Protein AF-A0A2R6MWX2-F1 (afdb_monomer)

Nearest PDB structures (foldseek):
  8dqm-assembly1_C  TM=8.377E-01  e=2.761E-06  Roseivivax halodurans
  7qsf-assembly1_CCC  TM=9.063E-01  e=1.628E-05  Escherichia coli
  7qtc-assembly1_CCC  TM=9.099E-01  e=1.727E-05  Escherichia coli
  7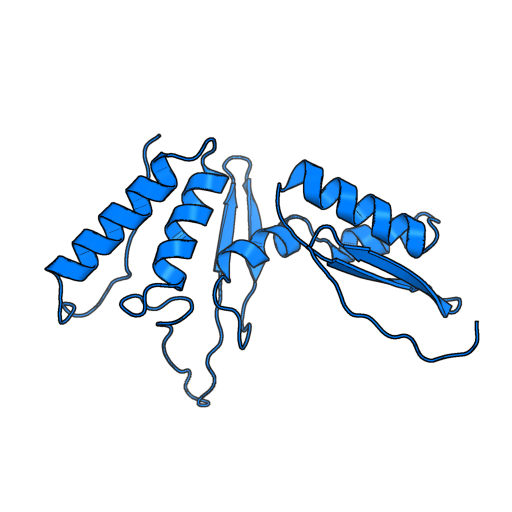r1g-assembly1_CCC  TM=9.013E-01  e=1.727E-05  Escherichia coli
  4pv3-assembly1_C  TM=5.998E-01  e=5.614E-06  Phaseolus vulgaris

Mean predicted aligned error: 6.17 Å

Secondary structure (DSSP, 8-state):
---------SSPPS-HHHHHHHHHHHHHHHHTSSSHHHHHHHHHHHHHH-TTSSSGGGPPPPTTS--EEEEEEE-TTS-EEEEEEEET-S-HHHHHHHHHHTHHHHHHHHHHTT--HHHHHHHHHHHHHHHH----EEEEE-TTS-EEEEESSS-------S--

Solvent-accessible surface area (backbone atoms only — not comparable to full-atom values): 9497 Å² total; per-residue (Å²): 114,91,64,88,86,80,80,79,86,78,77,86,61,98,54,60,63,62,57,50,52,49,53,49,51,20,36,49,58,9,34,75,43,94,43,74,65,54,15,51,48,48,21,50,46,47,43,14,67,33,61,90,22,76,30,33,68,25,43,68,70,41,98,87,72,49,59,53,31,64,24,64,48,72,48,98,88,70,54,56,19,52,45,66,75,36,64,90,44,47,59,33,62,64,51,10,56,50,46,49,65,34,51,69,61,52,28,51,46,36,37,74,76,66,38,54,29,39,55,16,19,40,56,43,44,53,48,44,34,73,77,64,73,56,76,54,71,45,78,34,78,41,96,86,66,46,61,16,58,32,60,73,50,99,74,83,91,84,88,88,87,81,85,130

Radius of gyration: 18.89 Å; Cα contacts (8 Å, |Δi|>4): 265; chains: 1; bounding box: 45×36×52 Å

Structure (mmCIF, N/CA/C/O backbone):
data_AF-A0A2R6MWX2-F1
#
_entry.id   AF-A0A2R6MWX2-F1
#
loop_
_atom_site.group_PDB
_atom_site.id
_atom_site.type_symbol
_atom_site.label_atom_id
_atom_site.label_alt_id
_atom_site.label_comp_id
_atom_site.label_asym_id
_atom_site.label_entity_id
_atom_site.label_seq_id
_atom_site.pdbx_PDB_ins_code
_atom_site.Cartn_x
_atom_site.Cartn_y
_atom_site.Cartn_z
_atom_site.occupancy
_atom_site.B_iso_or_equiv
_atom_site.auth_seq_id
_atom_site.auth_comp_id
_atom_site.auth_asym_id
_atom_site.auth_atom_id
_atom_site.pdbx_PDB_model_num
ATOM 1 N N . MET A 1 1 ? 0.604 15.544 -16.077 1.00 84.06 1 MET A N 1
ATOM 2 C CA . MET A 1 1 ? 1.488 15.435 -14.893 1.00 84.06 1 MET A CA 1
ATOM 3 C C . MET A 1 1 ? 2.867 14.972 -15.351 1.00 84.06 1 MET A C 1
ATOM 5 O O . MET A 1 1 ? 2.938 14.346 -16.399 1.00 84.06 1 ME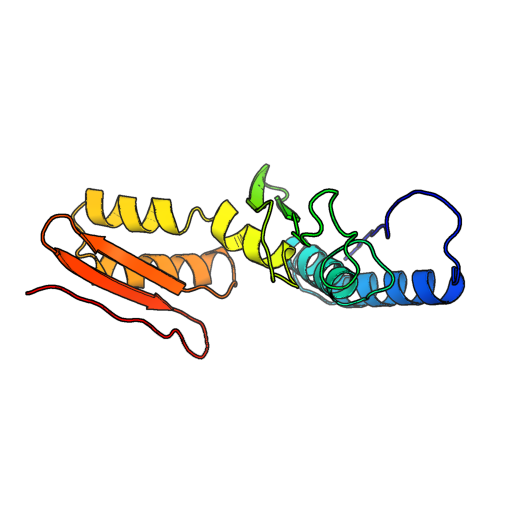T A O 1
ATOM 9 N N . HIS A 1 2 ? 3.946 15.269 -14.624 1.00 85.62 2 HIS A N 1
ATOM 10 C CA . HIS A 1 2 ? 5.258 14.668 -14.893 1.00 85.62 2 HIS A CA 1
ATOM 11 C C . HIS A 1 2 ? 5.516 13.537 -13.900 1.00 85.62 2 HIS A C 1
ATOM 13 O O . HIS A 1 2 ? 5.409 13.754 -12.696 1.00 85.62 2 HIS A O 1
ATOM 19 N N . VAL A 1 3 ? 5.860 12.353 -14.408 1.00 90.50 3 VAL A N 1
ATOM 20 C CA . VAL A 1 3 ? 6.182 11.169 -13.604 1.00 90.50 3 VAL A CA 1
ATOM 21 C C . VAL A 1 3 ? 7.563 10.674 -14.013 1.00 90.50 3 VAL A C 1
ATOM 23 O O . VAL A 1 3 ? 7.866 10.555 -15.199 1.00 90.50 3 VAL A O 1
ATOM 26 N N . LEU A 1 4 ? 8.408 10.409 -13.021 1.00 86.56 4 LEU A N 1
ATOM 27 C CA . LEU A 1 4 ? 9.739 9.841 -13.194 1.00 86.56 4 LEU A CA 1
ATOM 28 C C . LEU A 1 4 ? 9.801 8.539 -12.398 1.00 86.56 4 LEU A C 1
ATOM 30 O O . LEU A 1 4 ? 9.334 8.491 -11.264 1.00 86.56 4 LEU A O 1
ATOM 34 N N . ALA A 1 5 ? 10.386 7.499 -12.986 1.00 91.62 5 ALA A N 1
ATOM 35 C CA . ALA A 1 5 ? 10.541 6.196 -12.350 1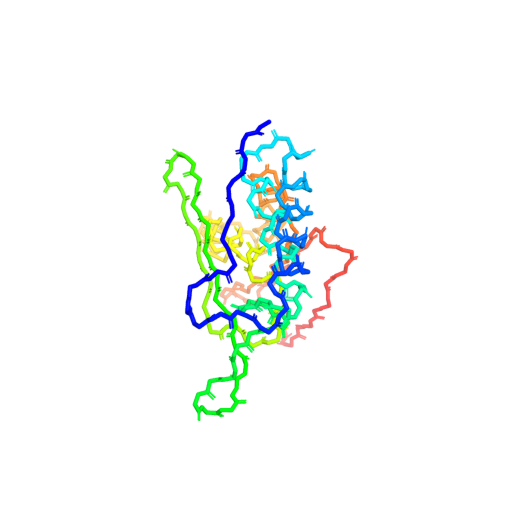.00 91.62 5 ALA A CA 1
ATOM 36 C C . ALA A 1 5 ? 11.927 5.616 -12.634 1.00 91.62 5 ALA A C 1
ATOM 38 O O . ALA A 1 5 ? 12.531 5.892 -13.674 1.00 91.62 5 ALA A O 1
ATOM 39 N N . HIS A 1 6 ? 12.407 4.768 -11.726 1.00 94.31 6 HIS A N 1
ATOM 40 C CA . HIS A 1 6 ? 13.595 3.952 -11.938 1.00 94.31 6 HIS A CA 1
ATOM 41 C C . HIS A 1 6 ? 13.260 2.471 -11.766 1.00 94.31 6 HIS A C 1
ATOM 43 O O . HIS A 1 6 ? 12.448 2.099 -10.927 1.00 94.31 6 HIS A O 1
ATOM 49 N N . GLY A 1 7 ? 13.960 1.607 -12.499 1.00 90.25 7 GLY A N 1
ATOM 50 C CA . GLY A 1 7 ? 13.864 0.153 -12.335 1.00 90.25 7 GLY A CA 1
ATOM 51 C C . GLY A 1 7 ? 14.916 -0.441 -11.392 1.00 90.25 7 GLY A C 1
ATOM 52 O O . GLY A 1 7 ? 15.101 -1.652 -11.409 1.00 90.25 7 GLY A O 1
ATOM 53 N N . GLY A 1 8 ? 15.664 0.387 -10.658 1.00 86.62 8 GLY A N 1
ATOM 54 C CA . GLY A 1 8 ? 16.831 -0.018 -9.867 1.00 86.62 8 GLY A CA 1
ATOM 55 C C . GLY A 1 8 ? 18.159 0.268 -10.577 1.00 86.62 8 GLY A C 1
ATOM 56 O O . GLY A 1 8 ? 18.180 0.700 -11.731 1.00 86.62 8 GLY A O 1
ATOM 57 N N . ALA A 1 9 ? 19.266 0.041 -9.872 1.00 86.19 9 ALA A N 1
ATOM 58 C CA . ALA A 1 9 ? 20.631 0.241 -10.357 1.00 86.19 9 ALA A CA 1
ATOM 59 C C . ALA A 1 9 ? 21.460 -1.038 -10.161 1.00 86.19 9 ALA A C 1
ATOM 61 O O . ALA A 1 9 ? 21.223 -1.787 -9.216 1.00 86.19 9 ALA A O 1
ATOM 62 N N . GLY A 1 10 ? 22.422 -1.292 -11.051 1.00 87.88 10 GLY A N 1
ATOM 63 C CA . GLY A 1 10 ? 23.264 -2.488 -11.009 1.00 87.88 10 GLY A CA 1
ATOM 64 C C . GLY A 1 10 ? 23.847 -2.838 -12.376 1.00 87.88 10 GLY A C 1
ATOM 65 O O . GLY A 1 10 ? 24.012 -1.964 -13.230 1.00 87.88 10 GLY A O 1
ATOM 66 N N . SER A 1 11 ? 24.152 -4.121 -12.572 1.00 85.25 11 SER A N 1
ATOM 67 C CA . SER A 1 11 ? 24.598 -4.668 -13.856 1.00 85.25 11 SER A CA 1
ATOM 68 C C . SER A 1 11 ? 23.595 -4.390 -14.976 1.00 85.25 11 SER A C 1
ATOM 70 O O . SER A 1 11 ? 22.403 -4.185 -14.735 1.00 85.25 11 SER A O 1
ATOM 72 N N . ALA A 1 12 ? 24.081 -4.403 -16.220 1.00 84.88 12 ALA A N 1
ATOM 73 C CA . ALA A 1 12 ? 23.209 -4.271 -17.378 1.00 84.88 12 ALA A CA 1
ATOM 74 C C . ALA A 1 12 ? 22.133 -5.374 -17.346 1.00 84.88 12 ALA A C 1
ATOM 76 O O . ALA A 1 12 ? 22.479 -6.539 -17.152 1.00 84.88 12 ALA A O 1
ATOM 77 N N . PRO A 1 13 ? 20.845 -5.029 -17.512 1.00 84.00 13 PRO A N 1
ATOM 78 C CA . PRO A 1 13 ? 19.789 -6.029 -17.539 1.00 84.00 13 PRO A CA 1
ATOM 79 C C . PRO A 1 13 ? 19.902 -6.866 -18.815 1.00 84.00 13 PRO A C 1
ATOM 81 O O . PRO A 1 13 ? 20.242 -6.326 -19.868 1.00 84.00 13 PRO A O 1
ATOM 84 N N . ASP A 1 14 ? 19.516 -8.138 -18.744 1.00 83.88 14 ASP A N 1
ATOM 85 C CA . ASP A 1 14 ? 19.553 -9.054 -19.895 1.00 83.88 14 ASP A CA 1
ATOM 86 C C . ASP A 1 14 ? 18.697 -8.555 -21.073 1.00 83.88 14 ASP A C 1
ATOM 88 O O . ASP A 1 14 ? 19.041 -8.741 -22.237 1.00 83.88 14 ASP A O 1
ATOM 92 N N . ASN A 1 15 ? 17.593 -7.861 -20.773 1.00 88.31 15 ASN A N 1
ATOM 93 C CA . ASN A 1 15 ? 16.642 -7.340 -21.757 1.00 88.31 15 ASN A CA 1
ATOM 94 C C . ASN A 1 15 ? 16.425 -5.823 -21.584 1.00 88.31 15 ASN A C 1
ATOM 96 O O . ASN A 1 15 ? 15.366 -5.381 -21.128 1.00 88.31 15 ASN A O 1
ATOM 100 N N . PRO A 1 16 ? 17.407 -4.976 -21.947 1.00 90.25 16 PRO A N 1
ATOM 101 C CA . PRO A 1 16 ? 17.369 -3.541 -21.652 1.00 90.25 16 PRO A CA 1
ATOM 102 C C . PRO A 1 16 ? 16.256 -2.796 -22.396 1.00 90.25 16 PRO A C 1
ATOM 104 O O . PRO A 1 16 ? 15.754 -1.786 -21.901 1.00 90.25 16 PRO A O 1
ATOM 107 N N . ARG A 1 17 ? 15.862 -3.283 -23.579 1.00 93.94 17 ARG A N 1
ATOM 108 C CA . ARG A 1 17 ? 14.789 -2.686 -24.381 1.00 93.94 17 ARG A CA 1
ATOM 109 C C . ARG A 1 17 ? 13.418 -2.921 -23.751 1.00 93.94 17 ARG A C 1
ATOM 111 O O . ARG A 1 17 ? 12.720 -1.944 -23.503 1.00 93.94 17 ARG A O 1
ATOM 118 N N . THR A 1 18 ? 13.074 -4.170 -23.431 1.00 94.06 18 THR A N 1
ATOM 119 C CA . THR A 1 18 ? 11.760 -4.500 -22.850 1.00 94.06 18 THR A CA 1
ATOM 120 C C . THR A 1 18 ? 11.602 -3.863 -21.472 1.00 94.06 18 THR A C 1
ATOM 122 O O . THR A 1 18 ? 10.583 -3.239 -21.203 1.00 94.06 18 THR A O 1
ATOM 125 N N . ARG A 1 19 ? 12.662 -3.872 -20.648 1.00 92.50 19 ARG A N 1
ATOM 126 C CA . ARG A 1 19 ? 12.665 -3.195 -19.341 1.00 92.50 19 ARG A CA 1
ATOM 127 C C . ARG A 1 19 ? 12.375 -1.695 -19.473 1.00 92.50 19 ARG A C 1
ATOM 129 O O . ARG A 1 19 ? 11.702 -1.103 -18.635 1.00 92.50 19 ARG A O 1
ATOM 136 N N . ARG A 1 20 ? 12.893 -1.056 -20.529 1.00 93.94 20 ARG A N 1
ATOM 137 C CA . ARG A 1 20 ? 12.658 0.369 -20.805 1.00 93.94 20 ARG A CA 1
ATOM 138 C C . ARG A 1 20 ? 11.259 0.636 -21.354 1.00 93.94 20 ARG A C 1
ATOM 140 O O . ARG A 1 20 ? 10.689 1.671 -21.025 1.00 93.94 20 ARG A O 1
ATOM 147 N N . GLU A 1 21 ? 10.725 -0.258 -22.180 1.00 96.56 21 GLU A N 1
ATOM 148 C CA . GLU A 1 21 ? 9.334 -0.210 -22.647 1.00 96.56 21 GLU A CA 1
ATOM 149 C C . GLU A 1 21 ? 8.362 -0.351 -21.463 1.00 96.56 21 GLU A C 1
ATOM 151 O O . GLU A 1 21 ? 7.451 0.464 -21.341 1.00 96.56 21 GLU A O 1
ATOM 156 N N . SER A 1 22 ? 8.630 -1.273 -20.533 1.00 95.88 22 SER A N 1
ATOM 157 C CA . SER A 1 22 ? 7.849 -1.441 -19.302 1.00 95.88 22 SER A CA 1
ATOM 158 C C . SER A 1 22 ? 7.896 -0.200 -18.396 1.00 95.88 22 SER A C 1
ATOM 160 O O . SER A 1 22 ? 6.854 0.332 -18.025 1.00 95.88 22 SER A O 1
ATOM 162 N N . LEU A 1 23 ? 9.078 0.390 -18.152 1.00 94.31 23 LEU A N 1
ATOM 163 C CA . LEU A 1 23 ? 9.180 1.664 -17.411 1.00 94.31 23 LEU A CA 1
ATOM 164 C C . LEU A 1 23 ? 8.364 2.795 -18.062 1.00 94.31 23 LEU A C 1
ATOM 166 O O . LEU A 1 23 ? 7.743 3.601 -17.368 1.00 94.31 23 LEU A O 1
ATOM 170 N N . ARG A 1 24 ? 8.348 2.865 -19.399 1.00 96.38 24 ARG A N 1
ATOM 171 C CA . ARG A 1 24 ? 7.528 3.847 -20.125 1.00 96.38 24 ARG A CA 1
ATOM 172 C C . ARG A 1 24 ? 6.040 3.577 -19.933 1.00 96.38 24 ARG A C 1
ATOM 174 O O . ARG A 1 24 ? 5.315 4.523 -19.652 1.00 96.38 24 ARG A O 1
ATOM 181 N N . ALA A 1 25 ? 5.606 2.323 -20.034 1.00 96.62 25 ALA A N 1
ATOM 182 C CA . ALA A 1 25 ? 4.219 1.941 -19.790 1.00 96.62 25 ALA A CA 1
ATOM 183 C C . ALA A 1 25 ? 3.784 2.270 -18.351 1.00 96.62 25 ALA A C 1
ATOM 185 O O . ALA A 1 25 ? 2.743 2.896 -18.164 1.00 96.62 25 ALA A O 1
ATOM 186 N N . ALA A 1 26 ? 4.618 1.956 -17.354 1.00 96.06 26 ALA A N 1
ATOM 187 C CA . ALA A 1 26 ? 4.368 2.268 -15.948 1.00 96.06 26 ALA A CA 1
ATOM 188 C C . ALA A 1 26 ? 4.185 3.777 -15.717 1.00 96.06 26 ALA A C 1
ATOM 190 O O . ALA A 1 26 ? 3.195 4.210 -15.132 1.00 96.06 26 ALA A O 1
ATOM 191 N N . THR A 1 27 ? 5.120 4.596 -16.214 1.00 93.62 27 THR A N 1
ATOM 192 C CA . THR A 1 27 ? 5.039 6.061 -16.061 1.00 93.62 27 THR A CA 1
ATOM 193 C C . THR A 1 27 ? 3.880 6.682 -16.837 1.00 93.62 27 THR A C 1
ATOM 195 O O . THR A 1 27 ? 3.306 7.655 -16.356 1.00 93.62 27 THR A O 1
ATOM 198 N N . ALA A 1 28 ? 3.507 6.130 -17.999 1.00 94.62 28 ALA A N 1
ATOM 199 C CA . ALA A 1 28 ? 2.327 6.563 -18.747 1.00 94.62 28 ALA A CA 1
ATOM 200 C C . ALA A 1 28 ? 1.041 6.273 -17.959 1.00 94.62 28 ALA A C 1
ATOM 202 O O . ALA A 1 28 ? 0.259 7.189 -17.723 1.00 94.62 28 ALA A O 1
ATOM 203 N N . ALA A 1 29 ? 0.892 5.046 -17.448 1.00 92.31 29 ALA A N 1
ATOM 204 C CA . ALA A 1 29 ? -0.236 4.670 -16.599 1.00 92.31 29 ALA A CA 1
ATOM 205 C C . ALA A 1 29 ? -0.339 5.562 -15.351 1.00 92.31 29 ALA A C 1
ATOM 207 O O . ALA A 1 29 ? -1.430 5.987 -14.984 1.00 92.31 29 ALA A O 1
ATOM 208 N N . GLY A 1 30 ? 0.793 5.901 -14.726 1.00 91.25 30 GLY A N 1
ATOM 209 C CA . GLY A 1 30 ? 0.834 6.859 -13.623 1.00 91.25 30 GLY A CA 1
ATOM 210 C C . GLY A 1 30 ? 0.451 8.284 -14.032 1.00 91.25 30 GLY A C 1
ATOM 211 O O . GLY A 1 30 ? -0.282 8.962 -13.313 1.00 91.25 30 GLY A O 1
ATOM 212 N N . ALA A 1 31 ? 0.926 8.757 -15.185 1.00 90.06 31 ALA A N 1
ATOM 213 C CA . ALA A 1 31 ? 0.681 10.116 -15.666 1.00 90.06 31 ALA A CA 1
ATOM 214 C C . ALA A 1 31 ? -0.790 10.379 -16.023 1.00 90.06 31 ALA A C 1
ATOM 216 O O . ALA A 1 31 ? -1.223 11.532 -15.933 1.00 90.06 31 ALA A O 1
ATOM 217 N N . ASP A 1 32 ? -1.528 9.324 -16.375 1.00 88.25 32 ASP A N 1
ATOM 218 C CA . ASP A 1 32 ? -2.962 9.353 -16.683 1.00 88.25 32 ASP A CA 1
ATOM 219 C C . ASP A 1 32 ? -3.853 9.393 -15.424 1.00 88.25 32 ASP A C 1
ATOM 221 O O . ASP A 1 32 ? -5.080 9.445 -15.517 1.00 88.25 32 ASP A O 1
ATOM 225 N N . THR A 1 33 ? -3.259 9.405 -14.227 1.00 85.19 33 THR A N 1
ATOM 226 C CA . THR A 1 33 ? -3.993 9.526 -12.959 1.00 85.19 33 THR A CA 1
ATOM 227 C C . THR A 1 33 ? -4.171 10.988 -12.512 1.00 85.19 33 THR A C 1
ATOM 229 O O . THR A 1 33 ? -3.527 11.915 -13.009 1.00 85.19 33 THR A O 1
ATOM 232 N N . GLY A 1 34 ? -5.067 11.218 -11.546 1.00 85.12 34 GLY A N 1
ATOM 233 C CA . GLY A 1 34 ? -5.488 12.566 -11.144 1.00 85.12 34 GLY A CA 1
ATOM 234 C C . GLY A 1 34 ? -4.577 13.292 -10.145 1.00 85.12 34 GLY A C 1
ATOM 235 O O . GLY A 1 34 ? -4.620 14.519 -10.075 1.00 85.12 34 GLY A O 1
ATOM 236 N N . THR A 1 35 ? -3.759 12.586 -9.353 1.00 88.12 35 THR A N 1
ATOM 237 C CA . THR A 1 35 ? -2.952 13.195 -8.271 1.00 88.12 35 THR A CA 1
ATOM 238 C C . THR A 1 35 ? -1.538 12.611 -8.195 1.00 88.12 35 THR A C 1
ATOM 240 O O . THR A 1 35 ? -1.363 11.440 -8.518 1.00 88.12 35 THR A O 1
ATOM 243 N N . PRO A 1 36 ? -0.517 13.354 -7.717 1.00 89.38 36 PRO A N 1
ATOM 244 C CA . PRO A 1 36 ? 0.848 12.826 -7.598 1.00 89.38 36 PRO A CA 1
ATOM 245 C C . PRO A 1 36 ? 0.937 11.512 -6.813 1.00 89.38 36 PRO A C 1
ATOM 247 O O . PRO A 1 36 ? 1.663 10.604 -7.204 1.00 89.38 36 PRO A O 1
ATOM 250 N N . LYS A 1 37 ? 0.148 11.380 -5.739 1.00 89.19 37 LYS A N 1
ATOM 251 C CA . LYS A 1 37 ? 0.046 10.138 -4.966 1.00 89.19 37 LYS A CA 1
ATOM 252 C C . LYS A 1 37 ? -0.455 8.984 -5.837 1.00 89.19 37 LYS A C 1
ATOM 254 O O . LYS A 1 37 ? 0.188 7.942 -5.893 1.00 89.19 37 LYS A O 1
ATOM 259 N N . THR A 1 38 ? -1.593 9.168 -6.509 1.00 90.62 38 THR A N 1
ATOM 260 C CA . THR A 1 38 ? -2.186 8.112 -7.349 1.00 90.62 38 THR A CA 1
ATOM 261 C C . THR A 1 38 ? -1.284 7.757 -8.530 1.00 90.62 38 THR A C 1
ATOM 263 O O . THR A 1 38 ? -1.174 6.581 -8.864 1.00 90.62 38 THR A O 1
ATOM 266 N N . ALA A 1 39 ? -0.537 8.726 -9.063 1.00 91.75 39 ALA A N 1
ATOM 267 C CA . ALA A 1 39 ? 0.442 8.507 -10.120 1.00 91.75 39 ALA A CA 1
ATOM 268 C C . ALA A 1 39 ? 1.611 7.631 -9.671 1.00 91.75 39 ALA A C 1
ATOM 270 O O . ALA A 1 39 ? 1.983 6.693 -10.379 1.00 91.75 39 ALA A O 1
ATOM 271 N N . VAL A 1 40 ? 2.181 7.913 -8.494 1.00 91.44 40 VAL A N 1
ATOM 272 C CA . VAL A 1 40 ? 3.265 7.106 -7.917 1.00 91.44 40 VAL A CA 1
ATOM 273 C C . VAL A 1 40 ? 2.776 5.691 -7.624 1.00 91.44 40 VAL A C 1
ATOM 275 O O . VAL A 1 40 ? 3.426 4.742 -8.052 1.00 91.44 40 VAL A O 1
ATOM 278 N N . VAL A 1 41 ? 1.616 5.541 -6.974 1.00 93.62 41 VAL A N 1
ATOM 279 C CA . VAL A 1 41 ? 1.038 4.222 -6.664 1.00 93.62 41 VAL A CA 1
ATOM 280 C C . VAL A 1 41 ? 0.814 3.417 -7.944 1.00 93.62 41 VAL A C 1
ATOM 282 O O . VAL A 1 41 ? 1.328 2.310 -8.054 1.00 93.62 41 VAL A O 1
ATOM 285 N N . ALA A 1 42 ? 0.132 3.976 -8.948 1.00 94.56 42 ALA A N 1
ATOM 286 C CA . ALA A 1 42 ? -0.124 3.281 -10.211 1.00 94.56 42 ALA A CA 1
ATOM 287 C C . ALA A 1 42 ? 1.171 2.894 -10.949 1.00 94.56 42 ALA A C 1
ATOM 289 O O . ALA A 1 42 ? 1.276 1.790 -11.482 1.00 94.56 42 ALA A O 1
ATOM 290 N N . THR A 1 43 ? 2.177 3.775 -10.935 1.00 95.94 43 THR A N 1
ATOM 291 C CA . THR A 1 43 ? 3.486 3.497 -11.544 1.00 95.94 43 THR A CA 1
ATOM 292 C C . THR A 1 43 ? 4.189 2.344 -10.835 1.00 95.94 43 THR A C 1
ATOM 294 O O . THR A 1 43 ? 4.659 1.421 -11.493 1.00 95.94 43 THR A O 1
ATOM 297 N N . VAL A 1 44 ? 4.267 2.375 -9.501 1.00 96.62 44 VAL A N 1
ATOM 298 C CA . VAL A 1 44 ? 4.983 1.359 -8.717 1.00 96.62 44 VAL A CA 1
ATOM 299 C C . VAL A 1 44 ? 4.264 0.017 -8.765 1.00 96.62 44 VAL A C 1
ATOM 301 O O . VAL A 1 44 ? 4.934 -0.992 -8.948 1.00 96.62 44 VAL A O 1
ATOM 304 N N . ARG A 1 45 ? 2.927 -0.008 -8.732 1.00 96.25 45 ARG A N 1
ATOM 305 C CA . ARG A 1 45 ? 2.155 -1.248 -8.899 1.00 96.25 45 ARG A CA 1
ATOM 306 C C . ARG A 1 45 ? 2.481 -1.983 -10.189 1.00 96.25 45 ARG A C 1
ATOM 308 O O . ARG A 1 45 ? 2.593 -3.202 -10.184 1.00 96.25 45 ARG A O 1
ATOM 315 N N . HIS A 1 46 ? 2.661 -1.244 -11.284 1.00 96.81 46 HIS A N 1
ATOM 316 C CA . HIS A 1 46 ? 3.087 -1.838 -12.548 1.00 96.81 46 HIS A CA 1
ATOM 317 C C . HIS A 1 46 ? 4.469 -2.496 -12.425 1.00 96.81 46 HIS A C 1
ATOM 319 O O . HIS A 1 46 ? 4.676 -3.586 -12.945 1.00 96.81 46 HIS A O 1
ATOM 325 N N . LEU A 1 47 ? 5.408 -1.852 -11.720 1.00 96.50 47 LEU A N 1
ATOM 326 C CA . LEU A 1 47 ? 6.746 -2.404 -11.490 1.00 96.50 47 LEU A CA 1
ATOM 327 C C . LEU A 1 47 ? 6.732 -3.600 -10.530 1.00 96.50 47 LEU A C 1
ATOM 329 O O . LEU A 1 47 ? 7.541 -4.501 -10.696 1.00 96.50 47 LEU A O 1
ATOM 333 N N . GLU A 1 48 ? 5.839 -3.611 -9.542 1.00 97.25 48 GLU A N 1
ATOM 334 C CA . GLU A 1 48 ? 5.667 -4.723 -8.600 1.00 97.25 48 GLU A CA 1
ATOM 335 C C . GLU A 1 48 ? 5.104 -5.979 -9.274 1.00 97.25 48 GLU A C 1
ATOM 337 O O . GLU A 1 48 ? 5.518 -7.083 -8.931 1.00 97.25 48 GLU A O 1
ATOM 342 N N . SER A 1 49 ? 4.201 -5.836 -10.247 1.00 97.56 49 SER A N 1
ATOM 343 C CA . SER A 1 49 ? 3.688 -6.980 -11.016 1.00 97.56 49 SER A CA 1
ATOM 344 C C . SER A 1 49 ? 4.647 -7.466 -12.101 1.00 97.56 49 SER A C 1
ATOM 346 O O . SER A 1 49 ? 4.539 -8.606 -12.553 1.00 97.56 49 SER A O 1
ATOM 348 N N . ASP A 1 50 ? 5.562 -6.615 -12.570 1.00 95.94 50 ASP A N 1
ATOM 349 C CA . ASP A 1 50 ? 6.479 -6.969 -13.648 1.00 95.94 50 ASP A CA 1
ATOM 350 C C . ASP A 1 50 ? 7.715 -7.714 -13.092 1.00 95.94 50 ASP A C 1
ATOM 352 O O . ASP A 1 50 ? 8.562 -7.112 -12.420 1.00 95.94 50 ASP A O 1
ATOM 356 N N . PRO A 1 51 ? 7.888 -9.013 -13.420 1.00 94.62 51 PRO A N 1
ATOM 357 C CA . PRO A 1 51 ? 8.973 -9.841 -12.891 1.00 94.62 51 PRO A CA 1
ATOM 358 C C . PRO A 1 51 ? 10.367 -9.376 -13.333 1.00 94.62 51 PRO A C 1
ATOM 360 O O . PRO A 1 51 ? 11.373 -9.879 -12.836 1.00 94.62 51 PRO A O 1
ATOM 363 N N . GLN A 1 52 ? 10.467 -8.436 -14.280 1.00 93.56 52 GLN A N 1
ATOM 364 C CA . GLN A 1 52 ? 11.742 -7.841 -14.655 1.00 93.56 52 GLN A CA 1
ATOM 365 C C . GLN A 1 52 ? 12.309 -6.935 -13.547 1.00 93.56 52 GLN A C 1
ATOM 367 O O . GLN A 1 52 ? 13.515 -6.665 -13.567 1.00 93.56 52 GLN A O 1
ATOM 372 N N . PHE A 1 53 ? 11.510 -6.447 -12.592 1.00 94.81 53 PHE A N 1
ATOM 373 C CA . PHE A 1 53 ? 11.972 -5.538 -11.538 1.00 94.81 53 PHE A CA 1
ATOM 374 C C . PHE A 1 53 ? 12.099 -6.224 -10.182 1.00 94.81 53 PHE A C 1
ATOM 376 O O . PHE A 1 53 ? 11.329 -7.105 -9.831 1.00 94.81 53 PHE A O 1
ATOM 383 N N . ASN A 1 54 ? 13.075 -5.773 -9.392 1.00 94.31 54 ASN A N 1
ATOM 384 C CA . ASN A 1 54 ? 13.292 -6.258 -8.031 1.00 94.31 54 ASN A CA 1
ATOM 385 C C . ASN A 1 54 ? 12.294 -5.602 -7.055 1.00 94.31 54 ASN A C 1
ATOM 387 O O . ASN A 1 54 ? 12.682 -4.788 -6.219 1.00 94.31 54 ASN A O 1
ATOM 391 N N . ALA A 1 55 ? 11.010 -5.892 -7.244 1.00 94.06 55 ALA A N 1
ATOM 392 C CA . ALA A 1 55 ? 9.874 -5.451 -6.441 1.00 94.06 55 ALA A CA 1
ATOM 393 C C . ALA A 1 55 ? 8.716 -6.442 -6.650 1.00 94.06 55 ALA A C 1
ATOM 395 O O . ALA A 1 55 ? 8.672 -7.099 -7.689 1.00 94.06 55 ALA A O 1
ATOM 396 N N . GLY A 1 56 ? 7.798 -6.554 -5.684 1.00 94.94 56 GLY A N 1
ATOM 397 C CA . GLY A 1 56 ? 6.623 -7.430 -5.789 1.00 94.94 56 GLY A CA 1
ATOM 398 C C . GLY A 1 56 ? 6.962 -8.849 -6.266 1.00 94.94 56 GLY A C 1
ATOM 399 O O . GLY A 1 56 ? 7.727 -9.558 -5.615 1.00 94.94 56 GLY A O 1
ATOM 400 N N . VAL A 1 57 ? 6.430 -9.245 -7.424 1.00 95.38 57 VAL A N 1
ATOM 401 C CA . VAL A 1 57 ? 6.624 -10.560 -8.064 1.00 95.38 57 VAL A CA 1
ATOM 402 C C . VAL A 1 57 ? 8.094 -10.864 -8.371 1.00 95.38 57 VAL A C 1
ATOM 404 O O . VAL A 1 57 ? 8.528 -12.005 -8.218 1.00 95.38 57 VAL A O 1
ATOM 407 N N . GLY A 1 58 ? 8.865 -9.871 -8.823 1.00 93.88 58 GLY A N 1
ATOM 408 C CA . GLY A 1 58 ? 10.257 -10.050 -9.256 1.00 93.88 58 GLY A CA 1
ATOM 409 C C . GLY A 1 58 ? 11.295 -9.852 -8.149 1.00 93.88 58 GLY A C 1
ATOM 410 O O . GLY A 1 58 ? 12.492 -9.753 -8.429 1.00 93.88 58 GLY A O 1
ATOM 411 N N . ILE A 1 59 ? 10.859 -9.748 -6.892 1.00 94.62 59 ILE A N 1
ATOM 412 C CA . ILE A 1 59 ? 11.748 -9.469 -5.768 1.00 94.62 59 ILE A CA 1
ATOM 413 C C . ILE A 1 59 ? 12.772 -10.588 -5.528 1.00 94.62 59 ILE A C 1
ATOM 415 O O . ILE A 1 59 ? 12.497 -11.782 -5.655 1.00 94.62 59 ILE A O 1
ATOM 419 N N . ALA A 1 60 ? 13.981 -10.187 -5.148 1.00 93.06 60 ALA A N 1
ATOM 420 C CA . ALA A 1 60 ? 15.060 -11.098 -4.820 1.00 93.06 60 ALA A CA 1
ATOM 421 C C . ALA A 1 60 ? 14.749 -11.916 -3.557 1.00 93.06 60 ALA A C 1
ATOM 423 O O . ALA A 1 60 ? 14.259 -11.402 -2.550 1.00 93.06 60 ALA A O 1
ATOM 424 N N . VAL A 1 61 ? 15.115 -13.196 -3.595 1.00 94.38 61 VAL A N 1
ATOM 425 C CA . VAL A 1 61 ? 15.034 -14.096 -2.441 1.00 94.38 61 VAL A CA 1
ATOM 426 C C . VAL A 1 61 ? 16.072 -13.678 -1.397 1.00 94.38 61 VAL A C 1
ATOM 428 O O . VAL A 1 61 ? 17.238 -13.450 -1.725 1.00 94.38 61 VAL A O 1
ATOM 431 N N . GLN A 1 62 ? 15.661 -13.579 -0.133 1.00 94.12 62 GLN A N 1
ATOM 432 C CA . GLN A 1 62 ? 16.563 -13.217 0.961 1.00 94.12 62 GLN A CA 1
ATOM 433 C C . GLN A 1 62 ? 17.422 -14.412 1.401 1.00 94.12 62 GLN A C 1
ATOM 435 O O . GLN A 1 62 ? 17.185 -15.552 1.008 1.00 94.12 62 GLN A O 1
ATOM 440 N N . SER A 1 63 ? 18.447 -14.166 2.222 1.00 95.25 63 SER A N 1
ATOM 441 C CA . SER A 1 63 ? 19.431 -15.189 2.619 1.00 95.25 63 SER A CA 1
ATOM 442 C C . SER A 1 63 ? 18.839 -16.387 3.368 1.00 95.25 63 SER A C 1
ATOM 444 O O . SER A 1 63 ? 19.443 -17.455 3.379 1.00 95.25 63 SER A O 1
ATOM 446 N N . ASP A 1 64 ? 17.667 -16.222 3.977 1.00 95.56 64 ASP A N 1
ATOM 447 C CA . ASP A 1 64 ? 16.908 -17.279 4.648 1.00 95.56 64 ASP A CA 1
ATOM 448 C C . ASP A 1 64 ? 15.932 -18.017 3.714 1.00 95.56 64 ASP A C 1
ATOM 450 O O . ASP A 1 64 ? 15.117 -18.813 4.174 1.00 95.56 64 ASP A O 1
ATOM 454 N N . GLY A 1 65 ? 15.984 -17.748 2.407 1.00 94.88 65 GLY A N 1
ATOM 455 C CA . GLY A 1 65 ? 15.111 -18.358 1.407 1.00 94.88 65 GLY A CA 1
ATOM 456 C C . GLY A 1 65 ? 13.703 -17.764 1.348 1.00 94.88 65 GLY A C 1
ATOM 457 O O . GLY A 1 65 ? 12.887 -18.236 0.560 1.00 94.88 65 GLY A O 1
ATOM 458 N N . THR A 1 66 ? 13.398 -16.741 2.151 1.00 93.69 66 THR A N 1
ATOM 459 C CA . THR A 1 66 ? 12.059 -16.142 2.195 1.00 93.69 66 THR A CA 1
ATOM 460 C C . THR A 1 66 ? 11.975 -14.928 1.274 1.00 93.69 66 THR A C 1
ATOM 462 O O . THR A 1 66 ? 12.894 -14.113 1.198 1.00 93.69 66 THR A O 1
ATOM 465 N N . ILE A 1 67 ? 10.843 -14.796 0.585 1.00 92.88 67 ILE A N 1
ATOM 466 C CA . ILE A 1 67 ? 10.484 -13.602 -0.180 1.00 92.88 67 ILE A CA 1
ATOM 467 C C . ILE A 1 67 ? 9.672 -12.677 0.724 1.00 92.88 67 ILE A C 1
ATOM 469 O O . ILE A 1 67 ? 8.623 -13.075 1.238 1.00 92.88 67 ILE A O 1
ATOM 473 N N . ARG A 1 68 ? 10.152 -11.446 0.915 1.00 94.69 68 ARG A N 1
ATOM 474 C CA . ARG A 1 68 ? 9.423 -10.395 1.628 1.00 94.69 68 ARG A CA 1
ATOM 475 C C . ARG A 1 68 ? 9.586 -9.065 0.914 1.00 94.69 68 ARG A C 1
ATOM 477 O O . ARG A 1 68 ? 10.692 -8.727 0.505 1.00 94.69 68 ARG A O 1
ATOM 484 N N . THR A 1 69 ? 8.496 -8.319 0.808 1.00 94.69 69 THR A N 1
ATOM 485 C CA . THR A 1 69 ? 8.467 -7.002 0.172 1.00 94.69 69 THR A CA 1
ATOM 486 C C . THR A 1 69 ? 8.480 -5.876 1.192 1.00 94.69 69 THR A C 1
ATOM 488 O O . THR A 1 69 ? 7.831 -5.968 2.240 1.00 94.69 69 THR A O 1
ATOM 491 N N . ASP A 1 70 ? 9.132 -4.784 0.803 1.00 93.81 70 ASP A N 1
ATOM 492 C CA . ASP A 1 70 ? 9.136 -3.514 1.512 1.00 93.81 70 ASP A CA 1
ATOM 493 C C . ASP A 1 70 ? 8.624 -2.424 0.569 1.00 93.81 70 ASP A C 1
ATOM 495 O O . ASP A 1 70 ? 8.970 -2.409 -0.614 1.00 93.81 70 ASP A O 1
ATOM 499 N N . ALA A 1 71 ? 7.844 -1.482 1.086 1.00 93.88 71 ALA A N 1
ATOM 500 C CA . ALA A 1 71 ? 7.490 -0.277 0.351 1.00 93.88 71 ALA A CA 1
ATOM 501 C C . ALA A 1 71 ? 7.229 0.889 1.296 1.00 93.88 71 ALA A C 1
ATOM 503 O O . ALA A 1 71 ? 6.837 0.714 2.450 1.00 93.88 71 ALA A O 1
ATOM 504 N N . GLY A 1 72 ? 7.410 2.098 0.776 1.00 91.94 72 GLY A N 1
ATOM 505 C CA . GLY A 1 72 ? 7.035 3.323 1.458 1.00 91.94 72 GLY A CA 1
ATOM 506 C C . GLY A 1 72 ? 6.622 4.401 0.472 1.00 91.94 72 GLY A C 1
ATOM 507 O O . GLY A 1 72 ? 7.046 4.405 -0.684 1.00 91.94 72 GLY A O 1
ATOM 508 N N . LEU A 1 73 ? 5.787 5.319 0.942 1.00 91.69 73 LEU A N 1
ATOM 509 C CA . LEU A 1 73 ? 5.298 6.452 0.174 1.00 91.69 73 LEU A CA 1
ATOM 510 C C . LEU A 1 73 ? 5.289 7.692 1.056 1.00 91.69 73 LEU A C 1
ATOM 512 O O . LEU A 1 73 ? 4.939 7.640 2.234 1.00 91.69 73 LEU A O 1
ATOM 516 N N . MET A 1 74 ? 5.658 8.817 0.454 1.00 88.12 74 MET A N 1
ATOM 517 C CA . MET A 1 74 ? 5.616 10.132 1.074 1.00 88.12 74 MET A CA 1
ATOM 518 C C . MET A 1 74 ? 4.869 11.095 0.155 1.00 88.12 74 MET A C 1
ATOM 520 O O . MET A 1 74 ? 5.104 11.126 -1.054 1.00 88.12 74 MET A O 1
ATOM 524 N N . THR A 1 75 ? 3.958 11.876 0.724 1.00 87.56 75 THR A N 1
ATOM 525 C CA . THR A 1 75 ? 3.217 12.925 0.023 1.00 87.56 75 THR A CA 1
ATOM 526 C C . THR A 1 75 ? 3.899 14.285 0.183 1.00 87.56 75 THR A C 1
ATOM 528 O O . THR A 1 75 ? 4.756 14.484 1.042 1.00 87.56 75 THR A O 1
ATOM 531 N N . GLY A 1 76 ? 3.543 15.243 -0.680 1.00 79.56 76 GLY A N 1
ATOM 532 C CA . GLY A 1 76 ? 4.197 16.560 -0.730 1.00 79.56 76 GLY A CA 1
ATOM 533 C C . GLY A 1 76 ? 3.981 17.443 0.506 1.00 79.56 76 GLY A C 1
ATOM 534 O O . GLY A 1 76 ? 4.687 18.429 0.675 1.00 79.56 76 GLY A O 1
ATOM 535 N N . ASP A 1 77 ? 3.032 17.085 1.369 1.00 84.06 77 ASP A N 1
ATOM 536 C CA . ASP A 1 77 ? 2.778 17.703 2.676 1.00 84.06 77 ASP A CA 1
ATOM 537 C C . ASP A 1 77 ? 3.659 17.125 3.802 1.00 84.06 77 ASP A C 1
ATOM 539 O O . ASP A 1 77 ? 3.560 17.557 4.947 1.00 84.06 77 ASP A O 1
ATOM 543 N N . GLY A 1 78 ? 4.524 16.154 3.492 1.00 75.44 78 GLY A N 1
ATOM 544 C CA . GLY A 1 78 ? 5.416 15.514 4.455 1.00 75.44 78 GLY A CA 1
ATOM 545 C C . GLY A 1 78 ? 4.856 14.249 5.105 1.00 75.44 78 GLY A C 1
ATOM 546 O O . GLY A 1 78 ? 5.584 13.580 5.838 1.00 75.44 78 GLY A O 1
ATOM 547 N N . THR A 1 79 ? 3.600 13.884 4.835 1.00 83.00 79 THR A N 1
ATOM 548 C CA . THR A 1 79 ? 2.998 12.671 5.398 1.00 83.00 79 THR A CA 1
ATOM 549 C C . THR A 1 79 ? 3.619 11.428 4.751 1.00 83.00 79 THR A C 1
ATOM 551 O O . THR A 1 79 ? 3.710 11.341 3.528 1.00 83.00 79 THR A O 1
ATOM 554 N N . ALA A 1 80 ? 4.030 10.440 5.552 1.00 85.19 80 ALA A N 1
ATOM 555 C CA . ALA A 1 80 ? 4.684 9.228 5.059 1.00 85.19 80 ALA A CA 1
ATOM 556 C C . ALA A 1 80 ? 4.171 7.954 5.743 1.00 85.19 80 ALA A C 1
ATOM 558 O O . ALA A 1 80 ? 3.772 7.978 6.907 1.00 85.19 80 ALA A O 1
ATOM 559 N N . GLY A 1 81 ? 4.205 6.838 5.018 1.00 86.25 81 GLY A N 1
ATOM 560 C CA . GLY A 1 81 ? 3.956 5.499 5.546 1.00 86.25 81 GLY A CA 1
ATOM 561 C C . GLY A 1 81 ? 4.849 4.477 4.864 1.00 86.25 81 GLY A C 1
ATOM 562 O O . GLY A 1 81 ? 5.258 4.666 3.719 1.00 86.25 81 GLY A O 1
ATOM 563 N N . ALA A 1 82 ? 5.170 3.407 5.582 1.00 88.81 82 ALA A N 1
ATOM 564 C CA . ALA A 1 82 ? 5.967 2.308 5.067 1.00 88.81 82 ALA A CA 1
ATOM 565 C C . ALA A 1 82 ? 5.548 0.991 5.719 1.00 88.81 82 ALA A C 1
ATOM 567 O O . ALA A 1 82 ? 5.058 0.975 6.850 1.00 88.81 82 ALA A O 1
ATOM 568 N N . ALA A 1 83 ? 5.771 -0.100 5.001 1.00 88.62 83 ALA A N 1
ATOM 569 C CA . ALA A 1 83 ? 5.609 -1.455 5.489 1.00 88.62 83 ALA A CA 1
ATOM 570 C C . ALA A 1 83 ? 6.792 -2.296 5.002 1.00 88.62 83 ALA A C 1
ATOM 572 O O . ALA A 1 83 ? 7.238 -2.135 3.866 1.00 88.62 83 ALA A O 1
ATOM 573 N N . CYS A 1 84 ? 7.306 -3.163 5.873 1.00 92.19 84 CYS A N 1
ATOM 574 C CA . CYS A 1 84 ? 8.517 -3.936 5.614 1.00 92.19 84 CYS A CA 1
ATOM 575 C C . CYS A 1 84 ? 8.333 -5.402 6.007 1.00 92.19 84 CYS A C 1
ATOM 577 O O . CYS A 1 84 ? 7.492 -5.733 6.844 1.00 92.19 84 CYS A O 1
ATOM 579 N N . ALA A 1 85 ? 9.183 -6.259 5.453 1.00 93.38 85 ALA A N 1
ATOM 580 C CA . ALA A 1 85 ? 9.280 -7.679 5.731 1.00 93.38 85 ALA A CA 1
ATOM 581 C C . ALA A 1 85 ? 7.959 -8.436 5.503 1.00 93.38 85 ALA A C 1
ATOM 583 O O . ALA 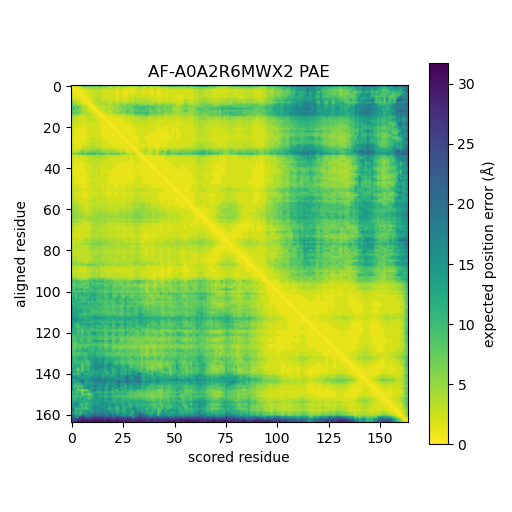A 1 85 ? 7.695 -9.422 6.189 1.00 93.38 85 ALA A O 1
ATOM 584 N N . MET A 1 86 ? 7.143 -8.001 4.535 1.00 92.81 86 MET A N 1
ATOM 585 C CA . MET A 1 86 ? 5.826 -8.584 4.278 1.00 92.81 86 MET A CA 1
ATOM 586 C C . MET A 1 86 ? 5.924 -9.818 3.370 1.00 92.81 86 MET A C 1
ATOM 588 O O . MET A 1 86 ? 6.257 -9.670 2.192 1.00 92.81 86 MET A O 1
ATOM 592 N N . PRO A 1 87 ? 5.642 -11.037 3.865 1.00 92.88 87 PRO A N 1
ATOM 593 C CA . PRO A 1 87 ? 5.579 -12.218 3.014 1.00 92.88 87 PRO A CA 1
ATOM 594 C C . PRO A 1 87 ? 4.275 -12.239 2.204 1.00 92.88 87 PRO A C 1
ATOM 596 O O . PRO A 1 87 ? 3.214 -11.891 2.717 1.00 92.88 87 PRO A O 1
ATOM 599 N N . GLY A 1 88 ? 4.345 -12.698 0.951 1.00 89.19 88 GLY A N 1
ATOM 600 C CA . GLY A 1 88 ? 3.157 -12.954 0.123 1.00 89.19 88 GLY A CA 1
ATOM 601 C C . GLY A 1 88 ? 2.386 -11.712 -0.341 1.00 89.19 88 GLY A C 1
ATOM 602 O O . GLY A 1 88 ? 1.241 -11.843 -0.764 1.00 89.19 88 GLY A O 1
ATOM 603 N N . VAL A 1 89 ? 2.987 -10.522 -0.267 1.00 92.00 89 VAL A N 1
ATOM 604 C CA . VAL A 1 89 ? 2.385 -9.271 -0.744 1.00 92.00 89 VAL A CA 1
ATOM 605 C C . VAL A 1 89 ? 2.980 -8.912 -2.102 1.00 92.00 89 VAL A C 1
ATOM 607 O O . VAL A 1 89 ? 4.175 -8.674 -2.209 1.00 92.00 89 VAL A O 1
ATOM 610 N N . GLU A 1 90 ? 2.148 -8.866 -3.142 1.00 93.81 90 GLU A N 1
ATOM 611 C CA . GLU A 1 90 ? 2.565 -8.379 -4.464 1.00 93.81 90 GLU A CA 1
ATOM 612 C C . GLU A 1 90 ? 2.681 -6.849 -4.467 1.00 93.81 90 GLU A C 1
ATOM 614 O O . GLU A 1 90 ? 3.732 -6.304 -4.796 1.00 93.81 90 GLU A O 1
ATOM 619 N N . HIS A 1 91 ? 1.614 -6.160 -4.049 1.00 94.38 91 HIS A N 1
ATOM 620 C CA . HIS A 1 91 ? 1.506 -4.703 -4.114 1.00 94.38 91 HIS A CA 1
ATOM 621 C C . HIS A 1 91 ? 1.850 -4.021 -2.791 1.00 94.38 91 HIS A C 1
ATOM 623 O O . HIS A 1 91 ? 0.989 -3.457 -2.109 1.00 94.38 91 HIS A O 1
ATOM 629 N N . ALA A 1 92 ? 3.121 -4.081 -2.401 1.00 92.12 92 ALA A N 1
ATOM 630 C CA . ALA A 1 92 ? 3.588 -3.499 -1.149 1.00 92.12 92 ALA A CA 1
ATOM 631 C C . ALA A 1 92 ? 3.315 -1.986 -1.068 1.00 92.12 92 ALA A C 1
ATOM 633 O O . ALA A 1 92 ? 2.985 -1.483 0.009 1.00 92.12 92 ALA A O 1
ATOM 634 N N . VAL A 1 93 ? 3.383 -1.265 -2.195 1.00 90.94 93 VAL A N 1
ATOM 635 C CA . VAL A 1 93 ? 3.118 0.180 -2.259 1.00 90.94 93 VAL A CA 1
ATOM 636 C C . VAL A 1 93 ? 1.703 0.555 -1.828 1.00 90.94 93 VAL A C 1
ATOM 638 O O . VAL A 1 93 ? 1.503 1.667 -1.362 1.00 90.94 93 VAL A O 1
ATOM 641 N N . GLU A 1 94 ? 0.715 -0.338 -1.929 1.00 89.50 94 GLU A N 1
ATOM 642 C CA . GLU A 1 94 ? -0.652 -0.047 -1.474 1.00 89.50 94 GLU A CA 1
ATOM 643 C C . GLU A 1 94 ? -0.791 -0.160 0.053 1.00 89.50 94 GLU A C 1
ATOM 645 O O . GLU A 1 94 ? -1.596 0.552 0.662 1.00 89.50 94 GLU A O 1
ATOM 650 N N . VAL A 1 95 ? 0.048 -0.980 0.699 1.00 84.00 95 VAL A N 1
ATOM 651 C CA . VAL A 1 95 ? 0.056 -1.151 2.163 1.00 84.00 95 VAL A CA 1
ATOM 652 C C . VAL A 1 95 ? 0.493 0.134 2.876 1.00 84.00 95 VAL A C 1
ATOM 654 O O . VAL A 1 95 ? 0.087 0.380 4.017 1.00 84.00 95 VAL A O 1
ATOM 657 N N . GLU A 1 96 ? 1.239 1.015 2.192 1.00 82.12 96 GLU A N 1
ATOM 658 C CA . GLU A 1 96 ? 1.632 2.333 2.709 1.00 82.12 96 GLU A CA 1
ATOM 659 C C . GLU A 1 96 ? 0.436 3.104 3.265 1.00 82.12 96 GLU A C 1
ATOM 661 O O . GLU A 1 96 ? 0.554 3.747 4.304 1.00 82.12 96 GLU A O 1
ATOM 666 N N . ALA A 1 97 ? -0.729 3.012 2.612 1.00 84.12 97 ALA A N 1
ATOM 667 C CA . ALA A 1 97 ? -1.883 3.823 2.957 1.00 84.12 97 ALA A CA 1
ATOM 668 C C . ALA A 1 97 ? -2.401 3.465 4.351 1.00 84.12 97 ALA A C 1
ATOM 670 O O . ALA A 1 97 ? -2.739 4.363 5.122 1.00 84.12 97 ALA A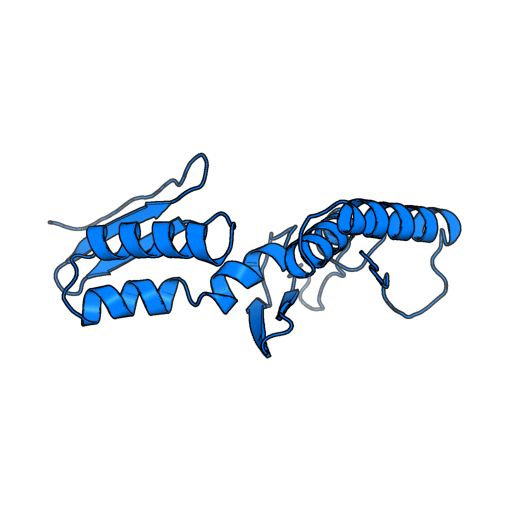 O 1
ATOM 671 N N . ILE A 1 98 ? -2.405 2.170 4.686 1.00 85.38 98 ILE A N 1
ATOM 672 C CA . ILE A 1 98 ? -2.785 1.650 6.004 1.00 85.38 98 ILE A CA 1
ATOM 673 C C . ILE A 1 98 ? -1.798 2.145 7.066 1.00 85.38 98 ILE A C 1
ATOM 675 O O . ILE A 1 98 ? -2.220 2.613 8.128 1.00 85.38 98 ILE A O 1
ATOM 679 N N . ALA A 1 99 ? -0.496 2.089 6.768 1.00 86.19 99 ALA A N 1
ATOM 680 C CA . ALA A 1 99 ? 0.562 2.534 7.672 1.00 86.19 99 ALA A CA 1
ATOM 681 C C . ALA A 1 99 ? 0.532 4.056 7.898 1.00 86.19 99 ALA A C 1
ATOM 683 O O . ALA A 1 99 ? 0.510 4.512 9.040 1.00 86.19 99 ALA A O 1
ATOM 684 N N . ARG A 1 100 ? 0.449 4.845 6.821 1.00 87.00 100 ARG A N 1
ATOM 685 C CA . ARG A 1 100 ? 0.391 6.314 6.834 1.00 87.00 100 ARG A CA 1
ATOM 686 C C . ARG A 1 100 ? -0.862 6.825 7.542 1.00 87.00 100 ARG A C 1
ATOM 688 O O . ARG A 1 100 ? -0.800 7.777 8.316 1.00 87.00 100 ARG A O 1
ATOM 695 N N . PHE A 1 101 ? -2.000 6.170 7.310 1.00 90.31 101 PHE A N 1
ATOM 696 C CA . PHE A 1 101 ? -3.235 6.447 8.037 1.00 90.31 101 PHE A CA 1
ATOM 697 C C . PHE A 1 101 ? -3.204 5.911 9.473 1.00 90.31 101 PHE A C 1
ATOM 699 O O . PHE A 1 101 ? -4.040 6.298 10.275 1.00 90.31 101 PHE A O 1
ATOM 706 N N . GLY A 1 102 ? -2.281 5.030 9.859 1.00 90.56 102 GLY A N 1
ATOM 707 C CA . GLY A 1 102 ? -2.252 4.452 11.204 1.00 90.56 102 GLY A CA 1
ATOM 708 C C . GLY A 1 102 ? -3.577 3.785 11.591 1.00 90.56 102 GLY A C 1
ATOM 709 O O . GLY A 1 102 ? -4.077 4.026 12.693 1.00 90.56 102 GLY A O 1
ATOM 710 N N . LEU A 1 103 ? -4.152 2.990 10.676 1.00 92.06 103 LEU A N 1
ATOM 711 C CA . LEU A 1 103 ? -5.488 2.381 10.784 1.00 92.06 103 LEU A CA 1
ATOM 712 C C . LEU A 1 103 ? -5.741 1.760 12.166 1.00 92.06 103 LEU A C 1
ATOM 714 O O . LEU A 1 103 ? -6.691 2.131 12.852 1.00 92.06 103 LEU A O 1
ATOM 718 N N . ALA A 1 104 ? -4.832 0.891 12.616 1.00 90.88 104 ALA A N 1
ATOM 719 C CA . ALA A 1 104 ? -4.936 0.226 13.911 1.00 90.88 104 ALA A CA 1
ATOM 720 C C . ALA A 1 104 ? -4.903 1.217 15.089 1.00 90.88 104 ALA A C 1
ATOM 722 O O . ALA A 1 104 ? -5.741 1.141 15.985 1.00 90.88 104 ALA A O 1
ATOM 723 N N . ARG A 1 105 ? -3.978 2.190 15.084 1.00 94.00 105 ARG A N 1
ATOM 724 C CA . ARG A 1 105 ? -3.862 3.175 16.175 1.00 94.00 105 ARG A CA 1
ATOM 725 C C . ARG A 1 105 ? -5.115 4.033 16.290 1.00 94.00 105 ARG A C 1
ATOM 727 O O . ARG A 1 105 ? -5.533 4.323 17.408 1.00 94.00 105 ARG A O 1
ATOM 734 N N . ARG A 1 106 ? -5.686 4.438 15.155 1.00 96.88 106 ARG A N 1
ATOM 735 C CA . ARG A 1 106 ? -6.907 5.246 15.084 1.00 96.88 106 ARG A CA 1
ATOM 736 C C . ARG A 1 106 ? -8.139 4.470 15.558 1.00 96.88 106 ARG A C 1
ATOM 738 O O . ARG A 1 106 ? -8.908 5.029 16.332 1.00 96.88 106 ARG A O 1
ATOM 745 N N . ALA A 1 107 ? -8.279 3.198 15.178 1.00 94.56 107 ALA A N 1
ATOM 746 C CA . ALA A 1 107 ? -9.342 2.336 15.702 1.00 94.56 107 ALA A CA 1
ATOM 747 C C . ALA A 1 107 ? -9.225 2.158 17.226 1.00 94.56 107 ALA A C 1
ATOM 749 O O . ALA A 1 107 ? -10.211 2.297 17.945 1.00 94.56 107 ALA A O 1
ATOM 750 N N . VAL A 1 108 ? -8.008 1.931 17.737 1.00 94.06 108 VAL A N 1
ATOM 751 C CA . VAL A 1 108 ? -7.755 1.853 19.186 1.00 94.06 108 VAL A CA 1
ATOM 752 C C . VAL A 1 108 ? -8.049 3.185 19.879 1.00 94.06 108 VAL A C 1
ATOM 754 O O . VAL A 1 108 ? -8.682 3.173 20.926 1.00 94.06 108 VAL A O 1
ATOM 757 N N . ALA A 1 109 ? -7.650 4.322 19.295 1.00 95.19 109 ALA A N 1
ATOM 758 C CA . ALA A 1 109 ? -7.909 5.650 19.860 1.00 95.19 109 ALA A CA 1
ATOM 759 C C . ALA A 1 109 ? -9.409 5.904 20.036 1.00 95.19 109 ALA A C 1
ATOM 761 O O . ALA A 1 109 ? -9.832 6.328 21.100 1.00 95.19 109 ALA A O 1
ATOM 762 N N . ALA A 1 110 ? -10.220 5.558 19.033 1.00 95.69 110 ALA A N 1
ATOM 763 C CA . ALA A 1 110 ? -11.669 5.702 19.128 1.00 95.69 110 ALA A CA 1
ATOM 764 C C . ALA A 1 110 ? -12.256 4.875 20.288 1.00 95.69 110 ALA A C 1
ATOM 766 O O . ALA A 1 110 ? -13.115 5.363 21.017 1.00 95.69 110 ALA A O 1
ATOM 767 N N . VAL A 1 111 ? -11.763 3.649 20.511 1.00 96.00 111 VAL A N 1
ATOM 768 C CA . VAL A 1 111 ? -12.170 2.836 21.673 1.00 96.00 111 VAL A CA 1
ATOM 769 C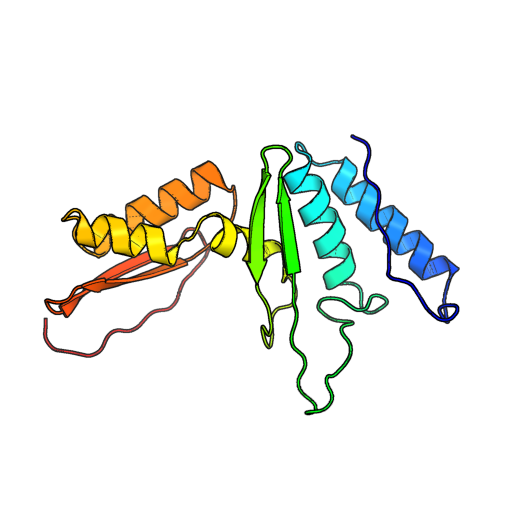 C . VAL A 1 111 ? -11.687 3.445 22.993 1.00 96.00 111 VAL A C 1
ATOM 771 O O . VAL A 1 111 ? -12.424 3.431 23.977 1.00 96.00 111 VAL A O 1
ATOM 774 N N . GLU A 1 112 ? -10.465 3.984 23.038 1.00 93.88 112 GLU A N 1
ATOM 775 C CA . GLU A 1 112 ? -9.937 4.710 24.205 1.00 93.88 112 GLU A CA 1
ATOM 776 C C . GLU A 1 112 ? -10.784 5.949 24.539 1.00 93.88 112 GLU A C 1
ATOM 778 O O . GLU A 1 112 ? -11.016 6.220 25.717 1.00 93.88 112 GLU A O 1
ATOM 783 N N . ASP A 1 113 ? -11.310 6.625 23.517 1.00 96.31 113 ASP A N 1
ATOM 784 C CA . ASP A 1 113 ? -12.195 7.791 23.620 1.00 96.31 113 ASP A CA 1
ATOM 785 C C . ASP A 1 113 ? -13.664 7.417 23.922 1.00 96.31 113 ASP A C 1
ATOM 787 O O . ASP A 1 113 ? -14.523 8.291 24.052 1.00 96.31 113 ASP A O 1
ATOM 791 N N . GLY A 1 114 ? -13.965 6.123 24.085 1.00 95.31 114 GLY A N 1
ATOM 792 C CA . GLY A 1 114 ? -15.263 5.618 24.538 1.00 95.31 114 GLY A CA 1
ATOM 793 C C . GLY A 1 114 ? -16.183 5.076 23.443 1.00 95.31 114 GLY A C 1
ATOM 794 O O . GLY A 1 114 ? -17.307 4.674 23.751 1.00 95.31 114 GLY A O 1
ATOM 795 N N . ALA A 1 115 ? -15.740 5.017 22.184 1.00 96.81 115 ALA A N 1
ATOM 796 C CA . ALA A 1 115 ? -16.508 4.363 21.130 1.00 96.81 115 ALA A CA 1
ATOM 797 C C . ALA A 1 115 ? -16.596 2.846 21.372 1.00 96.81 115 ALA A C 1
ATOM 799 O O . ALA A 1 115 ? -15.634 2.192 21.784 1.00 96.81 115 ALA A O 1
ATOM 800 N N . ALA A 1 116 ? -17.750 2.251 21.060 1.00 97.00 116 ALA A N 1
ATOM 801 C CA . ALA A 1 116 ? -17.864 0.797 21.010 1.00 97.00 116 ALA A CA 1
ATOM 802 C C . ALA A 1 116 ? -16.968 0.241 19.881 1.00 97.00 116 ALA A C 1
ATOM 804 O O . ALA A 1 116 ? -16.908 0.867 18.821 1.00 97.00 116 ALA A O 1
ATOM 805 N N . PRO A 1 117 ? -16.328 -0.937 20.033 1.00 95.06 117 PRO A N 1
ATOM 806 C CA . PRO A 1 117 ? -15.446 -1.512 19.011 1.00 95.06 117 PRO A CA 1
ATOM 807 C C . PRO A 1 117 ? -16.038 -1.565 17.595 1.00 95.06 117 PRO A C 1
ATOM 809 O O . PRO A 1 117 ? -15.333 -1.271 16.634 1.00 95.06 117 PRO A O 1
ATOM 812 N N . ALA A 1 118 ? -17.332 -1.879 17.455 1.00 96.19 118 ALA A N 1
ATOM 813 C CA . ALA A 1 118 ? -18.027 -1.864 16.164 1.00 96.19 118 ALA A CA 1
ATOM 814 C C . ALA A 1 118 ? -18.115 -0.455 15.548 1.00 96.19 118 ALA A C 1
ATOM 816 O O . ALA A 1 118 ? -17.829 -0.287 14.364 1.00 96.19 118 ALA A O 1
ATOM 817 N N . GLY A 1 119 ? -18.444 0.560 16.355 1.00 97.38 119 GLY A N 1
ATOM 818 C CA . GLY A 1 119 ? -18.454 1.959 15.916 1.00 97.38 119 GLY A CA 1
ATOM 819 C C . GLY A 1 119 ? -17.052 2.444 15.547 1.00 97.38 119 GLY A C 1
ATOM 820 O O . GLY A 1 119 ? -16.851 2.986 14.466 1.00 97.38 119 GLY A O 1
ATOM 821 N N . ALA A 1 120 ? -16.058 2.138 16.386 1.00 96.88 120 ALA A N 1
ATOM 822 C CA . ALA A 1 120 ? -14.658 2.453 16.123 1.00 96.88 120 ALA A CA 1
ATOM 823 C C . ALA A 1 120 ? -14.156 1.835 14.807 1.00 96.88 120 ALA A C 1
ATOM 825 O O . ALA A 1 120 ? -13.456 2.506 14.047 1.00 96.88 120 ALA A O 1
ATOM 826 N N . ALA A 1 121 ? -14.511 0.576 14.524 1.00 95.38 121 ALA A N 1
ATOM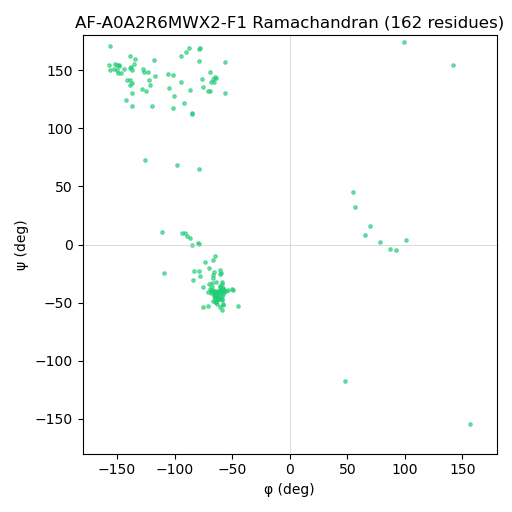 827 C CA . ALA A 1 121 ? -14.167 -0.095 13.274 1.00 95.38 121 ALA A CA 1
ATOM 828 C C . ALA A 1 121 ? -14.812 0.598 12.062 1.00 95.38 121 ALA A C 1
ATOM 830 O O . ALA A 1 121 ? -14.100 0.960 11.123 1.00 95.38 121 ALA A O 1
ATOM 831 N N . GLY A 1 122 ? -16.130 0.829 12.111 1.00 97.56 122 GLY A N 1
ATOM 832 C CA . GLY A 1 122 ? -16.890 1.469 11.035 1.00 97.56 122 GLY A CA 1
ATOM 833 C C . GLY A 1 122 ? -16.375 2.869 10.703 1.00 97.56 122 GLY A C 1
ATOM 834 O O . GLY A 1 122 ? -15.926 3.112 9.584 1.00 97.56 122 GLY A O 1
ATOM 835 N N . GLU A 1 123 ? -16.326 3.757 11.698 1.00 97.31 123 GLU A N 1
ATOM 836 C CA . GLU A 1 123 ? -15.862 5.141 11.523 1.00 97.31 123 GLU A CA 1
ATOM 837 C C . GLU A 1 123 ? -14.412 5.206 11.029 1.00 97.31 123 GLU A C 1
ATOM 839 O O . GLU A 1 123 ? -14.046 6.057 10.214 1.00 97.31 123 GLU A O 1
ATOM 844 N N . THR A 1 124 ? -13.557 4.293 11.499 1.00 97.62 124 THR A N 1
ATOM 845 C CA . THR A 1 124 ? -12.156 4.257 11.072 1.00 97.62 124 THR A CA 1
ATOM 846 C C . THR A 1 124 ? -12.024 3.845 9.608 1.00 97.62 124 THR A C 1
ATOM 848 O O . THR A 1 124 ? -11.203 4.437 8.906 1.00 97.62 124 THR A O 1
ATOM 851 N N . ILE A 1 125 ? -12.819 2.881 9.133 1.00 97.69 125 ILE A N 1
ATOM 852 C CA . ILE A 1 125 ? -12.812 2.449 7.727 1.00 97.69 125 ILE A CA 1
ATOM 853 C C . ILE A 1 125 ? -13.423 3.508 6.812 1.00 97.69 125 ILE A C 1
ATOM 855 O O . ILE A 1 125 ? -12.853 3.791 5.758 1.00 97.69 125 ILE A O 1
ATOM 859 N N . GLU A 1 126 ? -14.514 4.152 7.224 1.00 97.00 126 GLU A N 1
ATOM 860 C CA . GLU A 1 126 ? -15.099 5.275 6.483 1.00 97.00 126 GLU A CA 1
ATOM 861 C C . GLU A 1 126 ? -14.093 6.419 6.329 1.00 97.00 126 GLU A C 1
ATOM 863 O O . GLU A 1 126 ? -13.852 6.909 5.222 1.00 97.00 126 GLU A O 1
ATOM 868 N N . ARG A 1 127 ? -13.428 6.795 7.426 1.00 96.75 127 ARG A N 1
ATOM 869 C CA . ARG A 1 127 ? -12.397 7.835 7.410 1.00 96.75 127 ARG A CA 1
ATOM 870 C C . ARG A 1 127 ? -11.177 7.421 6.587 1.00 96.75 127 ARG A C 1
ATOM 872 O O . ARG A 1 127 ? -10.655 8.236 5.832 1.00 96.75 127 ARG A O 1
ATOM 879 N N . PHE A 1 128 ? -10.742 6.163 6.677 1.00 95.19 128 PHE A N 1
ATOM 880 C CA . PHE A 1 128 ? -9.660 5.634 5.842 1.00 95.19 128 PHE A CA 1
ATOM 881 C C . PHE A 1 128 ? -9.998 5.752 4.353 1.00 95.19 128 PHE A C 1
ATOM 883 O O . PHE A 1 128 ? -9.172 6.239 3.577 1.00 95.19 128 PHE A O 1
ATOM 890 N N . ALA A 1 129 ? -11.206 5.351 3.953 1.00 94.00 129 ALA A N 1
ATOM 891 C CA . ALA A 1 129 ? -11.666 5.445 2.573 1.00 94.00 129 ALA A CA 1
ATOM 892 C C . ALA A 1 129 ? -11.692 6.905 2.096 1.00 94.00 129 ALA A C 1
ATOM 894 O O . ALA A 1 129 ? -11.150 7.215 1.036 1.00 94.00 129 ALA A O 1
ATOM 895 N N . ALA A 1 130 ? -12.249 7.807 2.910 1.00 93.06 130 ALA A N 1
ATOM 896 C CA . ALA A 1 130 ? -12.358 9.226 2.588 1.00 93.06 130 ALA A CA 1
ATOM 897 C C . ALA A 1 130 ? -10.991 9.926 2.467 1.00 93.06 130 ALA A C 1
ATOM 899 O O . ALA A 1 130 ? -10.782 10.715 1.549 1.00 93.06 130 ALA A O 1
ATOM 900 N N . GLU A 1 131 ? -10.048 9.637 3.370 1.00 91.38 131 GLU A N 1
ATOM 901 C CA . GLU A 1 131 ? -8.743 10.312 3.407 1.00 91.38 131 GLU A CA 1
ATOM 902 C C . GLU A 1 131 ? -7.715 9.697 2.451 1.00 91.38 131 GLU A C 1
ATOM 904 O O . GLU A 1 131 ? -6.809 10.385 1.970 1.00 91.38 131 GLU A O 1
ATOM 909 N N . THR A 1 132 ? -7.798 8.390 2.191 1.00 86.75 132 THR A N 1
ATOM 910 C CA . THR A 1 132 ? -6.760 7.684 1.430 1.00 86.75 132 THR A CA 1
ATOM 911 C C . THR A 1 132 ? -7.195 7.264 0.033 1.00 86.75 132 THR A C 1
ATOM 913 O O . THR A 1 132 ? -6.313 7.094 -0.816 1.00 86.75 132 THR A O 1
ATOM 916 N N . GLY A 1 133 ? -8.501 7.093 -0.203 1.00 86.19 133 GLY A N 1
ATOM 917 C CA . GLY A 1 133 ? -9.049 6.429 -1.390 1.00 86.19 133 GLY A CA 1
ATOM 918 C C . GLY A 1 133 ? -8.704 4.936 -1.482 1.00 86.19 133 GLY A C 1
ATOM 919 O O . GLY A 1 133 ? -8.925 4.330 -2.524 1.00 86.19 133 GLY A O 1
ATOM 920 N N . GLY A 1 134 ? -8.102 4.361 -0.435 1.00 87.56 134 GLY A N 1
ATOM 921 C CA . GLY A 1 134 ? -7.636 2.980 -0.402 1.00 87.56 134 GLY A CA 1
ATOM 922 C C . GLY A 1 134 ? -8.706 1.994 0.056 1.00 87.56 134 GLY A C 1
ATOM 923 O O . GLY A 1 134 ? -9.746 2.366 0.604 1.00 87.56 134 GLY A O 1
ATOM 924 N N . THR A 1 135 ? -8.399 0.711 -0.119 1.00 90.19 135 THR A N 1
ATOM 925 C CA . THR A 1 135 ? -9.203 -0.405 0.392 1.00 90.19 135 THR A CA 1
AT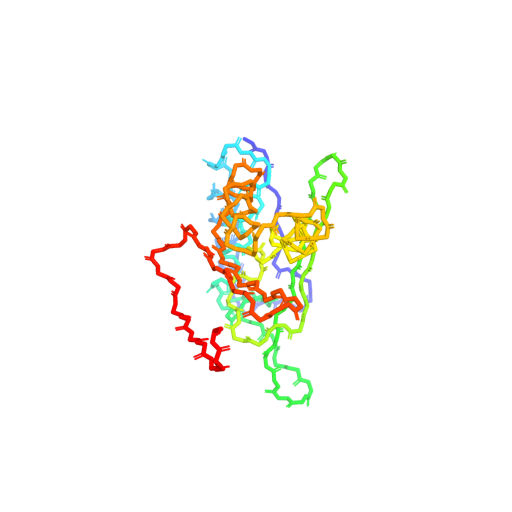OM 926 C C . THR A 1 135 ? -8.512 -1.034 1.602 1.00 90.19 135 THR A C 1
ATOM 928 O O . THR A 1 135 ? -7.301 -1.243 1.576 1.00 90.19 135 THR A O 1
ATOM 931 N N . ALA A 1 136 ? -9.257 -1.303 2.670 1.00 91.38 136 ALA A N 1
ATOM 932 C CA . ALA A 1 136 ? -8.768 -1.942 3.883 1.00 91.38 136 ALA A CA 1
ATOM 933 C C . ALA A 1 136 ? -9.900 -2.641 4.651 1.00 91.38 136 ALA A C 1
ATOM 935 O O . ALA A 1 136 ? -11.091 -2.469 4.377 1.00 91.38 136 ALA A O 1
ATOM 936 N N . GLY A 1 137 ? -9.495 -3.409 5.656 1.00 92.75 137 GLY A N 1
ATOM 937 C CA . GLY A 1 137 ? -10.361 -3.948 6.690 1.00 92.75 137 GLY A CA 1
ATOM 938 C C . GLY A 1 137 ? -9.712 -3.778 8.059 1.00 92.75 137 GLY A C 1
ATOM 939 O O . GLY A 1 137 ? -8.489 -3.657 8.166 1.00 92.75 137 GLY A O 1
ATOM 940 N N . VAL A 1 138 ? -10.526 -3.736 9.107 1.00 94.75 138 VAL A N 1
ATOM 941 C CA . VAL A 1 138 ? -10.064 -3.672 10.493 1.00 94.75 138 VAL A CA 1
ATOM 942 C C . VAL A 1 138 ? -10.955 -4.535 11.374 1.00 94.75 138 VAL A C 1
ATOM 944 O O . VAL A 1 138 ? -12.172 -4.561 11.206 1.00 94.75 138 VAL A O 1
ATOM 947 N N . ILE A 1 139 ? -10.332 -5.215 12.333 1.00 93.62 139 ILE A N 1
ATOM 948 C CA . ILE A 1 139 ? -10.996 -5.892 13.447 1.00 93.62 139 ILE A CA 1
ATOM 949 C C . ILE A 1 139 ? -10.541 -5.240 14.753 1.00 93.62 139 ILE A C 1
ATOM 951 O O . ILE A 1 139 ? -9.396 -4.801 14.878 1.00 93.62 139 ILE A O 1
ATOM 955 N N . VAL A 1 140 ? -11.443 -5.151 15.723 1.00 91.00 140 VAL A N 1
ATOM 956 C CA . VAL A 1 140 ? -11.243 -4.455 16.993 1.00 91.00 140 VAL A CA 1
ATOM 957 C C . VAL A 1 140 ? -11.799 -5.323 18.116 1.00 91.00 140 VAL A C 1
ATOM 959 O O . VAL A 1 140 ? -12.937 -5.779 18.047 1.00 91.00 140 VAL A O 1
ATOM 962 N N . LEU A 1 141 ? -11.007 -5.53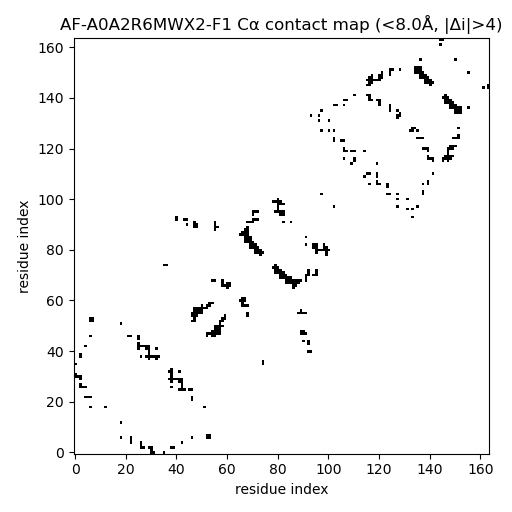3 19.167 1.00 91.50 141 LEU A N 1
ATOM 963 C CA . LEU A 1 141 ? -11.413 -6.228 20.388 1.00 91.50 141 LEU A CA 1
ATOM 964 C C . LEU A 1 141 ? -11.259 -5.275 21.576 1.00 91.50 141 LEU A C 1
ATOM 966 O O . LEU A 1 141 ? -10.163 -4.798 21.871 1.00 91.50 141 LEU A O 1
ATOM 970 N N . GLY A 1 142 ? -12.368 -4.990 22.249 1.00 87.75 142 GLY A N 1
ATOM 971 C CA . GLY A 1 142 ? -12.411 -4.210 23.476 1.00 87.75 142 GLY A CA 1
ATOM 972 C C . GLY A 1 142 ? -12.007 -5.035 24.699 1.00 87.75 142 GLY A C 1
ATOM 973 O O . GLY A 1 142 ? -12.140 -6.256 24.735 1.00 87.75 142 GLY A O 1
ATOM 974 N N . ARG A 1 143 ? -11.566 -4.352 25.763 1.00 86.75 143 ARG A N 1
ATOM 975 C CA . ARG A 1 143 ? -11.173 -4.987 27.041 1.00 86.75 143 ARG A CA 1
ATOM 976 C C . ARG A 1 143 ? -12.293 -5.780 27.719 1.00 86.75 143 ARG A C 1
ATOM 978 O O . ARG A 1 143 ? -11.991 -6.665 28.508 1.00 86.75 143 ARG A O 1
ATOM 985 N N . SER A 1 144 ? -13.554 -5.453 27.441 1.00 85.75 144 SER A N 1
ATOM 986 C CA . SER A 1 144 ? -14.721 -6.156 27.981 1.00 85.75 144 SER A CA 1
ATOM 987 C C . SER A 1 144 ? -15.139 -7.374 27.151 1.00 85.75 144 SER A C 1
ATOM 989 O O . SER A 1 144 ? -16.194 -7.927 27.422 1.00 85.75 144 SER A O 1
ATOM 991 N N . GLY A 1 145 ? -14.379 -7.748 26.114 1.00 83.56 145 GLY A N 1
ATOM 992 C CA . GLY A 1 145 ? -14.737 -8.835 25.196 1.00 83.56 145 GLY A CA 1
ATOM 993 C C . GLY A 1 145 ? -15.628 -8.412 24.023 1.00 83.56 145 GLY A C 1
ATOM 994 O O . GLY A 1 145 ? -15.874 -9.212 23.128 1.00 83.56 145 GLY A O 1
ATOM 995 N N . THR A 1 146 ? -16.066 -7.150 23.968 1.00 90.19 146 THR A N 1
ATOM 996 C CA . THR A 1 146 ? -16.845 -6.630 22.835 1.00 90.19 146 THR A CA 1
ATOM 997 C C . THR A 1 146 ? -15.985 -6.533 21.579 1.00 90.19 146 THR A C 1
ATOM 999 O O . THR A 1 146 ? -14.828 -6.117 21.634 1.00 90.19 146 THR A O 1
ATOM 1002 N N . THR A 1 147 ? -16.547 -6.891 20.429 1.00 92.94 147 THR A N 1
ATOM 1003 C CA . THR A 1 147 ? -15.827 -6.925 19.151 1.00 92.94 147 THR A CA 1
ATOM 1004 C C . THR A 1 147 ? -16.421 -5.963 18.132 1.00 92.94 147 THR A C 1
ATOM 1006 O O . THR A 1 147 ? -17.576 -5.550 18.231 1.00 92.94 147 THR A O 1
ATOM 1009 N N . GLY A 1 148 ? -15.620 -5.605 17.138 1.00 92.56 148 GLY A N 1
ATOM 1010 C CA . GLY A 1 148 ? -16.036 -4.836 15.978 1.00 92.56 148 GLY A CA 1
ATOM 1011 C C . GLY A 1 148 ? -15.213 -5.211 14.763 1.00 92.56 148 GLY A C 1
ATOM 1012 O O . GLY A 1 148 ? -14.036 -5.539 14.883 1.00 92.56 148 GLY A O 1
ATOM 1013 N N . GLU A 1 149 ? -15.825 -5.145 13.595 1.00 94.62 149 GLU A N 1
ATOM 1014 C CA . GLU A 1 149 ? -15.158 -5.363 12.321 1.00 94.62 149 GLU A CA 1
ATOM 1015 C C . GLU A 1 149 ? -15.784 -4.471 11.258 1.00 94.62 149 GLU A C 1
ATOM 1017 O O . GLU A 1 149 ? -16.975 -4.165 11.316 1.00 94.62 149 GLU A O 1
ATOM 1022 N N . ALA A 1 150 ? -14.974 -4.027 10.307 1.00 97.12 150 ALA A N 1
ATOM 1023 C CA . ALA A 1 150 ? -15.435 -3.270 9.155 1.00 97.12 150 ALA A CA 1
ATOM 1024 C C . ALA A 1 150 ? -14.437 -3.414 8.006 1.00 97.12 150 ALA A C 1
ATOM 1026 O O . ALA A 1 150 ? -13.233 -3.558 8.230 1.00 97.12 150 ALA A O 1
ATOM 1027 N N . HIS A 1 151 ? -14.927 -3.341 6.772 1.00 97.06 151 HIS A N 1
ATOM 1028 C CA . HIS A 1 151 ? -14.103 -3.275 5.570 1.00 97.06 151 HIS A CA 1
ATOM 1029 C C . HIS A 1 151 ? -14.827 -2.500 4.470 1.00 97.06 151 HIS A C 1
ATOM 1031 O O . HIS A 1 151 ? -16.053 -2.452 4.438 1.00 97.06 151 HIS A O 1
ATOM 1037 N N . ASN A 1 152 ? -14.060 -1.918 3.550 1.00 95.12 152 ASN A N 1
ATOM 1038 C CA . ASN A 1 152 ? -14.575 -1.341 2.302 1.00 95.12 152 ASN A CA 1
ATOM 1039 C C . ASN A 1 152 ? -14.149 -2.153 1.060 1.00 95.12 152 ASN A C 1
ATOM 1041 O O . ASN A 1 152 ? -14.324 -1.699 -0.067 1.00 95.12 152 ASN A O 1
ATOM 1045 N N . ALA A 1 153 ? -13.585 -3.347 1.275 1.00 90.56 153 ALA A N 1
ATOM 1046 C CA . ALA A 1 153 ? -13.300 -4.341 0.239 1.00 90.56 153 ALA A CA 1
ATOM 1047 C C . ALA A 1 153 ? -14.566 -5.106 -0.188 1.00 90.56 153 ALA A C 1
ATOM 1049 O O . ALA A 1 153 ? -15.576 -5.057 0.509 1.00 90.56 153 ALA A O 1
ATOM 1050 N N . GLU A 1 154 ? -14.485 -5.882 -1.273 1.00 89.25 154 GLU A N 1
ATOM 1051 C CA . GLU A 1 154 ? -15.573 -6.773 -1.718 1.00 89.25 154 GLU A CA 1
ATOM 1052 C C . GLU A 1 154 ? -15.975 -7.794 -0.638 1.00 89.25 154 GLU A C 1
ATOM 1054 O O . GLU A 1 154 ? -17.158 -8.058 -0.440 1.00 89.25 154 GLU A O 1
ATOM 1059 N N . ALA A 1 155 ? -15.000 -8.327 0.102 1.00 85.81 155 ALA A N 1
ATOM 1060 C CA . ALA A 1 155 ? -15.230 -9.222 1.229 1.00 85.81 155 ALA A CA 1
ATOM 1061 C C . ALA A 1 155 ? -14.087 -9.140 2.252 1.00 85.81 155 ALA A C 1
ATOM 1063 O O . ALA A 1 155 ? -12.931 -8.919 1.889 1.00 85.81 155 ALA A O 1
ATOM 1064 N N . MET A 1 156 ? -14.405 -9.393 3.522 1.00 90.94 156 MET A N 1
ATOM 1065 C CA . MET A 1 156 ? -13.442 -9.698 4.580 1.00 90.94 156 MET A CA 1
ATOM 1066 C C . MET A 1 156 ? -13.997 -10.856 5.408 1.00 90.94 156 MET A C 1
ATOM 1068 O O . MET A 1 156 ? -15.076 -10.750 5.980 1.00 90.94 156 MET A O 1
ATOM 1072 N N . GLN A 1 157 ? -13.280 -11.978 5.450 1.00 83.25 157 GLN A N 1
ATOM 1073 C CA . GLN A 1 157 ? -13.665 -13.117 6.281 1.00 83.25 157 GLN A CA 1
ATOM 1074 C C . GLN A 1 157 ? -13.092 -12.951 7.687 1.00 83.25 157 GLN A C 1
ATOM 1076 O O . GLN A 1 157 ? -11.904 -12.671 7.848 1.00 83.25 157 GLN A O 1
ATOM 1081 N N . THR A 1 158 ? -13.928 -13.164 8.696 1.00 85.56 158 THR A N 1
ATOM 1082 C CA . THR A 1 158 ? -13.575 -13.027 10.110 1.00 85.56 158 THR A CA 1
ATOM 1083 C C . THR A 1 158 ? -14.185 -14.163 10.930 1.00 85.56 158 THR A C 1
ATOM 1085 O O . THR A 1 158 ? -15.085 -14.878 10.485 1.00 85.56 158 THR A O 1
ATOM 1088 N N . ALA A 1 159 ? -13.655 -14.370 12.133 1.00 79.75 159 ALA A N 1
ATOM 1089 C CA . ALA A 1 159 ? -14.184 -15.313 13.109 1.00 79.75 159 ALA A CA 1
ATOM 1090 C C . ALA A 1 159 ? -13.874 -14.810 14.524 1.00 79.75 159 ALA A C 1
ATOM 1092 O O . ALA A 1 159 ? -12.845 -14.170 14.748 1.00 79.75 159 ALA A O 1
ATOM 1093 N N . THR A 1 160 ? -14.736 -15.135 15.486 1.00 80.19 160 THR A N 1
ATOM 1094 C CA . THR A 1 160 ? -14.552 -14.831 16.912 1.00 80.19 160 THR A CA 1
ATOM 1095 C C . THR A 1 160 ? -14.721 -16.101 17.751 1.00 80.19 160 THR A C 1
ATOM 1097 O O . THR A 1 160 ? -15.421 -17.035 17.359 1.00 80.19 160 THR A O 1
ATOM 1100 N N . HIS A 1 161 ? -14.047 -16.167 18.902 1.00 76.44 161 HIS A N 1
ATOM 1101 C CA . HIS A 1 161 ? -14.171 -17.264 19.865 1.00 76.44 161 HIS A CA 1
ATOM 1102 C C . HIS A 1 161 ? -14.118 -16.706 21.295 1.00 76.44 161 HIS A C 1
ATOM 1104 O O . HIS A 1 161 ? -13.157 -16.020 21.641 1.00 76.44 161 HIS A O 1
ATOM 1110 N N . GLY A 1 162 ? -15.143 -16.995 22.102 1.00 65.25 162 GLY A N 1
ATOM 1111 C CA . GLY A 1 162 ? -15.328 -16.487 23.468 1.00 65.25 162 GLY A CA 1
ATOM 1112 C C . GLY A 1 162 ? -16.804 -16.181 23.765 1.00 65.25 162 GLY A C 1
ATOM 1113 O O . GLY A 1 162 ? -17.571 -15.939 22.834 1.00 65.25 162 GLY A O 1
ATOM 1114 N N . ASP A 1 163 ? -17.202 -16.227 25.039 1.00 51.41 163 ASP A N 1
ATOM 1115 C CA . ASP A 1 163 ? -18.569 -15.900 25.476 1.00 51.41 163 ASP A CA 1
ATOM 1116 C C . ASP A 1 163 ? -18.790 -14.371 25.460 1.00 51.41 163 ASP A C 1
ATOM 1118 O O . ASP A 1 163 ? -17.904 -13.624 25.881 1.00 51.41 163 ASP A O 1
ATOM 1122 N N . GLN A 1 164 ? -19.942 -13.922 24.936 1.00 51.38 164 GLN A N 1
ATOM 1123 C CA . GLN A 1 164 ? -20.354 -12.505 24.868 1.00 51.38 164 GLN A CA 1
ATOM 1124 C C . GLN A 1 164 ? -20.696 -11.917 26.239 1.00 51.38 164 GLN A C 1
ATOM 1126 O O . GLN A 1 164 ? -21.347 -12.629 27.038 1.00 51.38 164 GLN A O 1
#

Foldseek 3Di:
DFDDDDLDDDDDQPCNPVVVVLLVVLQVQLVPDDDVLSSVLSSVLSSLPDLSGCHQNVNDQDPVRFDWHKDKDADPVGQIFIDTRHGPDSRRNLVGLCRSLVLVVQLVVCVVVPDFSQRSQAVSQVVSCVPRVHWDKDKDADPVRGIHIDTPDPDDDDDDDDDD

Sequence (164 aa):
MHVLAHGGAGSAPDNPRTRRESLRAATAAGADTGTPKTAVVATVRHLESDPQFNAGVGIAVQSDGTIRTDAGLMTGDGTAGAACAMPGVEHAVEVEAIARFGLARRAVAAVEDGAAPAGAAGETIERFAAETGGTAGVIVLGRSGTTGEAHNAEAMQTATHGDQ

pLDDT: mean 90.81, std 6.69, range [51.38, 97.69]